Protein AF-A0A9W4IY05-F1 (afdb_monomer_lite)

Structure (mmCIF, N/CA/C/O backbone):
data_AF-A0A9W4IY05-F1
#
_entry.id   AF-A0A9W4IY05-F1
#
loop_
_atom_site.group_PDB
_atom_site.id
_atom_site.type_symbol
_atom_site.label_atom_id
_atom_site.label_alt_id
_atom_site.label_comp_id
_atom_site.label_asym_id
_atom_site.label_entity_id
_atom_site.label_seq_id
_atom_site.pdbx_PDB_ins_code
_atom_site.Cartn_x
_atom_site.Cartn_y
_atom_site.Cartn_z
_atom_site.occupancy
_atom_site.B_iso_or_equiv
_atom_site.auth_seq_id
_atom_site.auth_comp_id
_atom_site.auth_asym_id
_atom_site.auth_atom_id
_atom_site.pdbx_PDB_model_num
ATOM 1 N N . MET A 1 1 ? -26.085 -26.124 -9.740 1.00 44.03 1 MET A N 1
ATOM 2 C CA . MET A 1 1 ? -25.305 -24.994 -10.278 1.00 44.03 1 MET A CA 1
ATOM 3 C C . MET A 1 1 ? -23.902 -25.185 -9.727 1.00 44.03 1 MET A C 1
ATOM 5 O O . MET A 1 1 ? -23.787 -25.143 -8.510 1.00 44.03 1 MET A O 1
ATOM 9 N N . PRO A 1 2 ? -22.926 -25.615 -10.541 1.00 44.25 2 PRO A N 1
ATOM 10 C CA . PRO A 1 2 ? -21.627 -26.063 -10.049 1.00 44.25 2 PRO A CA 1
ATOM 11 C C . PRO A 1 2 ? -20.743 -24.882 -9.639 1.00 44.25 2 PRO A C 1
ATOM 13 O O . PRO A 1 2 ? -20.776 -23.827 -10.267 1.00 44.25 2 PRO A O 1
ATOM 16 N N . ASP A 1 3 ? -19.980 -25.100 -8.574 1.00 54.47 3 ASP A N 1
ATOM 17 C CA . ASP A 1 3 ? -19.027 -24.183 -7.960 1.00 54.47 3 ASP A CA 1
ATOM 18 C C . ASP A 1 3 ? -17.914 -23.770 -8.935 1.00 54.47 3 ASP A C 1
ATOM 20 O O . ASP A 1 3 ? -17.033 -24.560 -9.282 1.00 54.47 3 ASP A O 1
ATOM 24 N N . GLU A 1 4 ? -17.930 -22.509 -9.361 1.00 51.84 4 GLU A N 1
ATOM 25 C CA . GLU A 1 4 ? -16.872 -21.916 -10.174 1.00 51.84 4 GLU A CA 1
ATOM 26 C C . GLU A 1 4 ? -15.725 -21.466 -9.257 1.00 51.84 4 GLU A C 1
ATOM 28 O O . GLU A 1 4 ? -15.626 -20.308 -8.846 1.00 51.84 4 GLU A O 1
ATOM 33 N N . LYS A 1 5 ? -14.864 -22.424 -8.886 1.00 51.69 5 LYS A N 1
ATOM 34 C CA . LYS A 1 5 ? -13.568 -22.147 -8.256 1.00 51.69 5 LYS A CA 1
ATOM 35 C C . LYS A 1 5 ? -12.739 -21.300 -9.219 1.00 51.69 5 LYS A C 1
ATOM 37 O O . LYS A 1 5 ? -12.170 -21.818 -10.176 1.00 51.69 5 LYS A O 1
ATOM 42 N N . HIS A 1 6 ? -12.689 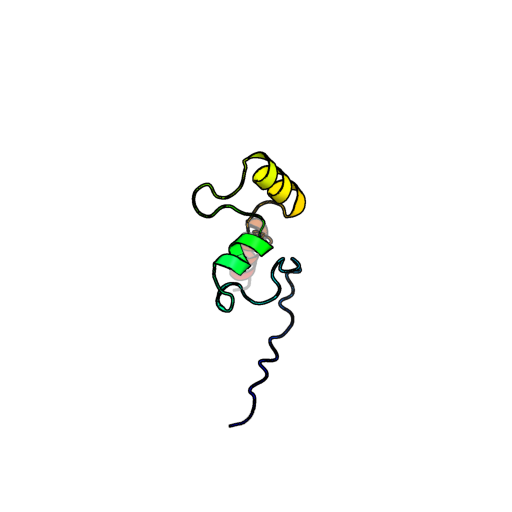-19.999 -8.964 1.00 50.06 6 HIS A N 1
ATOM 43 C CA . HIS A 1 6 ? -11.773 -19.098 -9.644 1.00 50.06 6 HIS A CA 1
ATOM 44 C C . HIS A 1 6 ? -10.353 -19.395 -9.152 1.00 50.06 6 HIS A C 1
ATOM 46 O O . HIS A 1 6 ? -9.900 -18.868 -8.138 1.00 50.06 6 HIS A O 1
ATOM 52 N N . ASP A 1 7 ? -9.676 -20.286 -9.872 1.00 49.38 7 ASP A N 1
ATOM 53 C CA . ASP A 1 7 ? -8.229 -20.487 -9.837 1.00 49.38 7 ASP A CA 1
ATOM 54 C C . ASP A 1 7 ? -7.572 -19.237 -10.447 1.00 49.38 7 ASP A C 1
ATOM 56 O O . ASP A 1 7 ? -7.262 -19.164 -11.638 1.00 49.38 7 ASP A O 1
ATOM 60 N N . VAL A 1 8 ? -7.463 -18.177 -9.643 1.00 54.00 8 VAL A N 1
ATOM 61 C CA . VAL A 1 8 ? -6.700 -16.985 -10.017 1.00 54.00 8 VAL A CA 1
ATOM 62 C C . VAL A 1 8 ? -5.218 -17.338 -9.838 1.00 54.00 8 VAL A C 1
ATOM 64 O O . VAL A 1 8 ? -4.830 -17.734 -8.736 1.00 54.00 8 VAL A O 1
ATOM 67 N N . PRO A 1 9 ? -4.373 -17.235 -10.881 1.00 42.00 9 PRO A N 1
ATOM 68 C CA . PRO A 1 9 ? -2.949 -17.534 -10.760 1.00 42.00 9 PRO A CA 1
ATOM 69 C C . PRO A 1 9 ? -2.300 -16.611 -9.716 1.00 42.00 9 PRO A C 1
ATOM 71 O O . PRO A 1 9 ? -2.758 -15.476 -9.542 1.00 42.00 9 PRO A O 1
ATOM 74 N N . PRO A 1 10 ? -1.227 -17.052 -9.028 1.00 42.62 10 PRO A N 1
ATOM 75 C CA . PRO A 1 10 ? -0.571 -16.237 -8.021 1.00 42.62 10 PRO A CA 1
ATOM 76 C C . PRO A 1 10 ? 0.008 -15.004 -8.709 1.00 42.62 10 PRO A C 1
ATOM 78 O O . PRO A 1 10 ? 0.936 -15.086 -9.516 1.00 42.62 10 PRO A O 1
ATOM 81 N N . ILE A 1 11 ? -0.586 -13.852 -8.417 1.00 46.84 11 ILE A N 1
ATOM 82 C CA . ILE A 1 11 ? -0.105 -12.559 -8.876 1.00 46.84 11 ILE A CA 1
ATOM 83 C C . ILE A 1 11 ? 1.253 -12.362 -8.204 1.00 46.84 11 ILE A C 1
ATOM 85 O O . ILE A 1 11 ? 1.351 -12.175 -6.993 1.00 46.84 11 ILE A O 1
ATOM 89 N N . SER A 1 12 ? 2.312 -12.508 -8.994 1.00 44.12 12 SER A N 1
ATOM 90 C CA . SER A 1 12 ? 3.701 -12.430 -8.559 1.00 44.12 12 SER A CA 1
ATOM 91 C C . SER A 1 12 ? 4.068 -10.971 -8.272 1.00 44.12 12 SER A C 1
ATOM 93 O O . SER A 1 12 ? 4.695 -10.293 -9.077 1.00 44.12 12 SER A O 1
ATOM 95 N N . GLY A 1 13 ? 3.616 -10.496 -7.116 1.00 43.88 13 GLY A N 1
ATOM 96 C CA . GLY A 1 13 ? 3.904 -9.210 -6.492 1.00 43.88 13 GLY A CA 1
ATOM 97 C C . GLY A 1 13 ? 3.663 -9.402 -5.002 1.00 43.88 13 GLY A C 1
ATOM 98 O O . GLY A 1 13 ? 2.619 -9.031 -4.482 1.00 43.88 13 GLY A O 1
ATOM 99 N N . SER A 1 14 ? 4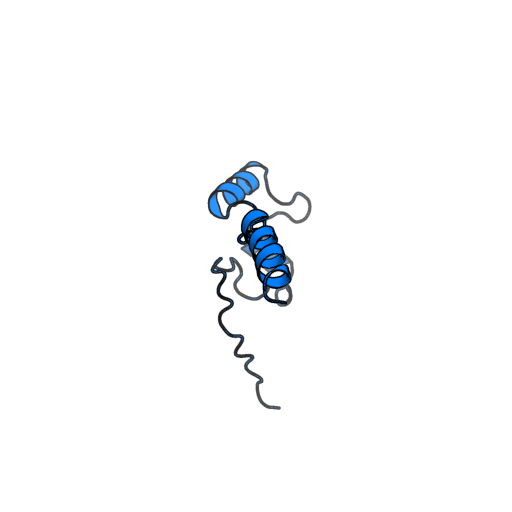.565 -10.142 -4.360 1.00 48.62 14 SER A N 1
ATOM 100 C CA . SER A 1 14 ? 4.376 -10.719 -3.029 1.00 48.62 14 SER A CA 1
ATOM 101 C C . SER A 1 14 ? 4.383 -9.655 -1.924 1.00 48.62 14 SER A C 1
ATOM 103 O O . SER A 1 14 ? 5.359 -9.519 -1.196 1.00 48.62 14 SER A O 1
ATOM 105 N N . GLY A 1 15 ? 3.275 -8.934 -1.772 1.00 56.78 15 GLY A N 1
ATOM 106 C CA . GLY A 1 15 ? 2.816 -8.449 -0.477 1.00 56.78 15 GLY A CA 1
ATOM 107 C C . GLY A 1 15 ? 1.784 -9.446 0.033 1.00 56.78 15 GLY A C 1
ATOM 108 O O . GLY A 1 15 ? 0.753 -9.636 -0.613 1.00 56.78 15 GLY A O 1
ATOM 109 N N . ALA A 1 16 ? 2.061 -10.134 1.143 1.00 62.03 16 ALA A N 1
ATOM 110 C CA . ALA A 1 16 ? 1.028 -10.921 1.805 1.00 62.03 16 ALA A CA 1
ATOM 111 C C . ALA A 1 16 ? -0.154 -9.983 2.080 1.00 62.03 16 ALA A C 1
ATOM 113 O O . ALA A 1 16 ? 0.019 -8.938 2.705 1.00 62.03 16 ALA A O 1
ATOM 114 N N . SER A 1 17 ? -1.331 -10.305 1.540 1.00 73.00 17 SER A N 1
ATOM 115 C CA . SER A 1 17 ? -2.518 -9.502 1.820 1.00 73.00 17 SER A CA 1
ATOM 116 C C . SER A 1 17 ? -2.806 -9.617 3.320 1.00 73.00 17 SER A C 1
ATOM 118 O O . SER A 1 17 ? -2.916 -10.742 3.806 1.00 73.00 17 SER A O 1
ATOM 120 N N . PRO A 1 18 ? -2.920 -8.501 4.064 1.00 83.25 18 PRO A N 1
ATOM 121 C CA . PRO A 1 18 ? -3.163 -8.542 5.508 1.00 83.25 18 PRO A CA 1
ATOM 122 C C . PRO A 1 18 ? -4.578 -9.032 5.860 1.00 83.25 18 PRO A C 1
ATOM 124 O O . PRO A 1 18 ? -4.883 -9.225 7.031 1.00 83.25 18 PRO A O 1
ATOM 127 N N . LEU A 1 19 ? -5.438 -9.226 4.855 1.00 91.00 19 LEU A N 1
ATOM 128 C CA . LEU A 1 19 ? -6.839 -9.599 5.008 1.00 91.00 19 LEU A CA 1
ATOM 129 C C . LEU A 1 19 ? -7.073 -11.096 4.801 1.00 91.00 19 LEU A C 1
ATOM 131 O O . LEU A 1 19 ? -6.419 -11.743 3.981 1.00 91.00 19 LEU A O 1
ATOM 135 N N . SER A 1 20 ? -8.087 -11.619 5.486 1.00 91.69 20 SER A N 1
ATOM 136 C CA . SER A 1 20 ? -8.527 -13.016 5.395 1.00 91.69 20 SER A CA 1
ATOM 137 C C . SER A 1 20 ? -9.170 -13.382 4.047 1.00 91.69 20 SER A C 1
ATOM 139 O O . SER A 1 20 ? -9.141 -14.545 3.636 1.00 91.69 20 SER A O 1
ATOM 141 N N . GLN A 1 21 ? -9.754 -12.397 3.361 1.00 92.44 21 GLN A N 1
ATOM 142 C CA . GLN A 1 21 ? -10.400 -12.474 2.047 1.00 92.44 21 GLN A CA 1
ATOM 143 C C . GLN A 1 21 ? -10.227 -11.126 1.318 1.00 92.44 21 GLN A C 1
ATOM 145 O O . GLN A 1 21 ? -9.828 -10.141 1.947 1.00 92.44 21 GLN A O 1
ATOM 150 N N . PRO A 1 22 ? -10.531 -11.022 0.010 1.00 92.81 22 PRO A N 1
ATOM 151 C CA . PRO A 1 22 ? -10.522 -9.733 -0.675 1.00 92.81 22 PRO A CA 1
ATOM 152 C C . PRO A 1 22 ? -11.386 -8.691 0.054 1.00 92.81 22 PRO A C 1
ATOM 154 O O . PRO A 1 22 ? -12.512 -8.974 0.452 1.00 92.81 22 PRO A O 1
ATOM 157 N N . ALA A 1 23 ? -10.889 -7.457 0.191 1.00 92.44 23 ALA A N 1
ATOM 158 C CA . ALA A 1 23 ? -11.562 -6.416 0.980 1.00 92.44 23 ALA A CA 1
ATOM 159 C C . ALA A 1 23 ? -13.032 -6.189 0.575 1.00 92.44 23 ALA A C 1
ATOM 161 O O . ALA A 1 23 ? -13.886 -5.959 1.422 1.00 92.44 23 ALA A O 1
ATOM 162 N N . HIS A 1 24 ? -13.337 -6.299 -0.721 1.00 94.38 24 HIS A N 1
ATOM 163 C CA . HIS A 1 24 ? -14.677 -6.075 -1.268 1.00 94.38 24 HIS A CA 1
ATOM 164 C C . HIS A 1 24 ? -15.677 -7.209 -0.981 1.00 94.38 24 HIS A C 1
ATOM 166 O O . HIS A 1 24 ? -16.857 -7.059 -1.288 1.00 94.38 24 HIS A O 1
ATOM 172 N N . THR A 1 25 ? -15.229 -8.343 -0.432 1.00 96.50 25 THR A N 1
ATOM 173 C CA . THR A 1 25 ? -16.101 -9.463 -0.039 1.00 96.50 25 THR A CA 1
ATOM 174 C C . THR A 1 25 ? -16.366 -9.509 1.465 1.00 96.50 25 THR A C 1
ATOM 176 O O . THR A 1 25 ? -17.132 -10.356 1.918 1.00 96.50 25 THR A O 1
ATOM 179 N N . LEU A 1 26 ? -15.720 -8.640 2.247 1.00 95.69 26 LEU A N 1
ATOM 180 C CA . LEU A 1 26 ? -15.848 -8.579 3.700 1.00 95.69 26 LEU A CA 1
ATOM 181 C C . LEU A 1 26 ? -16.772 -7.426 4.127 1.00 95.69 26 LEU A C 1
ATOM 183 O O . LEU A 1 26 ? -16.81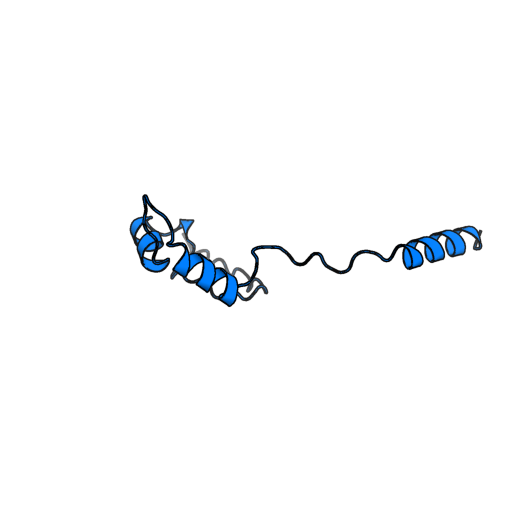8 -6.393 3.455 1.00 95.69 26 LEU A O 1
ATOM 187 N N . PRO A 1 27 ? -17.498 -7.569 5.252 1.00 96.62 27 PRO A N 1
ATOM 188 C CA . PRO A 1 27 ? -18.183 -6.439 5.869 1.00 96.62 27 PRO A CA 1
ATOM 189 C C . PRO A 1 27 ? -17.155 -5.399 6.334 1.00 96.62 27 PRO A C 1
ATOM 191 O O . PRO A 1 27 ? -16.042 -5.753 6.738 1.00 96.62 27 PRO A O 1
ATOM 194 N N . TYR A 1 28 ? -17.513 -4.114 6.273 1.00 94.75 28 TYR A N 1
ATOM 195 C CA . TYR A 1 28 ? -16.555 -3.032 6.512 1.00 94.75 28 TYR A CA 1
ATOM 196 C C . TYR A 1 28 ? -15.951 -3.101 7.922 1.00 94.75 28 TYR A C 1
ATOM 198 O O . TYR A 1 28 ? -14.768 -2.836 8.090 1.00 94.75 28 TYR A O 1
ATOM 206 N N . GLU A 1 29 ? -16.710 -3.546 8.923 1.00 95.50 29 GLU A N 1
ATOM 207 C CA . GLU A 1 29 ? -16.252 -3.707 10.304 1.00 95.50 29 GLU A CA 1
ATOM 208 C C . GLU A 1 29 ? -15.118 -4.733 10.419 1.00 95.50 29 GLU A C 1
ATOM 210 O O . GLU A 1 29 ? -14.184 -4.545 11.201 1.00 95.50 29 GLU A O 1
ATOM 215 N N . ALA A 1 30 ? -15.173 -5.809 9.626 1.00 95.50 30 ALA A N 1
ATOM 216 C CA . ALA A 1 30 ? -14.105 -6.803 9.580 1.00 95.50 30 ALA A CA 1
ATOM 217 C C . ALA A 1 30 ? -12.848 -6.222 8.928 1.00 95.50 30 ALA A C 1
ATOM 219 O O . ALA A 1 30 ? -11.756 -6.421 9.445 1.00 95.50 30 ALA A O 1
ATOM 220 N N . VAL A 1 31 ? -13.003 -5.447 7.850 1.00 94.69 31 VAL A N 1
ATOM 221 C CA . VAL A 1 31 ? -11.878 -4.790 7.167 1.00 94.69 31 VAL A CA 1
ATOM 222 C C . VAL A 1 31 ? -11.185 -3.784 8.086 1.00 94.69 31 VAL A C 1
ATOM 224 O O . VAL A 1 31 ? -9.965 -3.801 8.200 1.00 94.69 31 VAL A O 1
ATOM 227 N N . ILE A 1 32 ? -11.951 -2.941 8.779 1.00 95.06 32 ILE A N 1
ATOM 228 C CA . ILE A 1 32 ? -11.431 -1.939 9.722 1.00 95.06 32 ILE A CA 1
ATOM 229 C C . ILE A 1 32 ? -10.655 -2.614 10.860 1.00 95.06 32 ILE A C 1
ATOM 231 O O . ILE A 1 32 ? -9.547 -2.194 11.195 1.00 95.06 32 ILE A O 1
ATOM 235 N N . LYS A 1 33 ? -11.194 -3.716 11.397 1.00 94.31 33 LYS A N 1
ATOM 236 C CA . LYS A 1 33 ? -10.542 -4.505 12.446 1.00 94.31 33 LYS A CA 1
ATOM 237 C C . LYS A 1 33 ? -9.274 -5.209 11.960 1.00 94.31 33 LYS A C 1
ATOM 239 O O . LYS A 1 33 ? -8.268 -5.169 12.656 1.00 94.31 33 LYS A O 1
ATOM 244 N N . GLU A 1 34 ? -9.321 -5.876 10.808 1.00 94.94 34 GLU A N 1
ATOM 245 C CA . GLU A 1 34 ? -8.173 -6.612 10.257 1.00 94.94 34 GLU A CA 1
ATOM 246 C C . GLU A 1 34 ? -7.046 -5.670 9.801 1.00 94.94 34 GLU A C 1
ATOM 248 O O . GLU A 1 34 ? -5.878 -6.037 9.884 1.00 94.94 34 GLU A O 1
ATOM 253 N N . LEU A 1 35 ? -7.369 -4.445 9.366 1.00 93.31 35 LEU A N 1
ATOM 254 C CA . LEU A 1 35 ? -6.381 -3.427 8.988 1.00 93.31 35 LEU A CA 1
ATOM 255 C C . LEU A 1 35 ? -5.905 -2.549 10.150 1.00 93.31 35 LEU A C 1
ATOM 257 O O . LEU A 1 35 ? -5.074 -1.669 9.906 1.00 93.31 35 LEU A O 1
ATOM 261 N N . GLU A 1 36 ? -6.413 -2.764 11.367 1.00 93.62 36 GLU A N 1
ATOM 262 C CA . GLU A 1 36 ? -6.086 -1.986 12.572 1.00 93.62 36 GLU A CA 1
ATOM 263 C C . GLU A 1 36 ? -6.169 -0.468 12.326 1.00 93.62 36 GLU A C 1
ATOM 265 O O . GLU A 1 36 ? -5.222 0.280 12.570 1.00 93.62 36 GLU A O 1
ATOM 270 N N . THR A 1 37 ? -7.288 -0.011 11.762 1.00 94.12 37 THR A N 1
ATOM 271 C CA . THR A 1 37 ? -7.525 1.402 11.429 1.00 94.12 37 THR A CA 1
ATOM 272 C C . THR A 1 37 ? -8.827 1.886 12.061 1.00 94.12 37 THR A C 1
ATOM 274 O O . THR A 1 37 ? -9.677 1.075 12.411 1.00 94.12 37 THR A O 1
ATOM 277 N N . GLU A 1 38 ? -8.996 3.199 12.204 1.00 93.88 38 GLU A N 1
ATOM 278 C CA . GLU A 1 38 ? -10.238 3.813 12.681 1.00 93.88 38 GLU A CA 1
ATOM 279 C C . GLU A 1 38 ? -11.081 4.348 11.518 1.00 93.88 38 GLU A C 1
ATOM 281 O O . GLU A 1 38 ? -10.547 4.811 10.510 1.00 93.88 38 GLU A O 1
ATOM 286 N N . VAL A 1 39 ? -12.410 4.310 11.662 1.00 94.00 39 VAL A N 1
ATO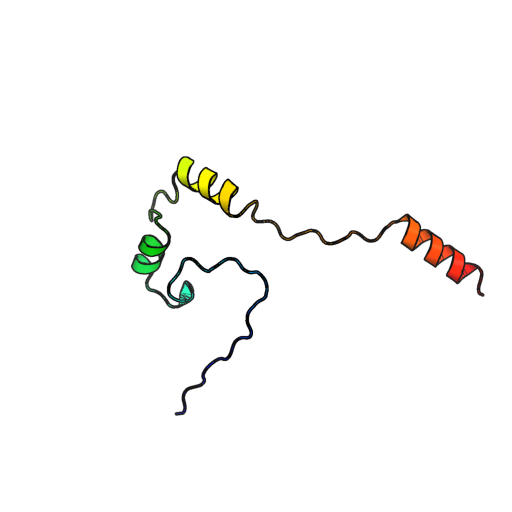M 287 C CA . VAL A 1 39 ? -13.348 4.711 10.594 1.00 94.00 39 VAL A CA 1
ATOM 288 C C . VAL A 1 39 ? -13.273 6.210 10.302 1.00 94.00 39 VAL A C 1
ATOM 290 O O . VAL A 1 39 ? -13.240 6.605 9.138 1.00 94.00 39 VAL A O 1
ATOM 293 N N . ASP A 1 40 ? -13.243 7.033 11.351 1.00 94.94 40 ASP A N 1
ATOM 294 C CA . ASP A 1 40 ? -13.308 8.491 11.221 1.00 94.94 40 ASP A CA 1
ATOM 295 C C . ASP A 1 40 ? -11.916 9.136 11.132 1.00 94.94 40 ASP A C 1
ATOM 297 O O . ASP A 1 40 ? -11.718 10.101 10.393 1.00 94.94 40 ASP A O 1
ATOM 301 N N . GLU A 1 41 ? -10.942 8.602 11.874 1.00 93.19 41 GLU A N 1
ATOM 302 C CA . GLU A 1 41 ? -9.602 9.194 12.010 1.00 93.19 41 GLU A CA 1
ATOM 303 C C . GLU A 1 41 ? -8.542 8.525 11.118 1.00 93.19 41 GLU A C 1
ATOM 305 O O . GLU A 1 41 ? -7.500 9.121 10.838 1.00 93.19 41 GLU A O 1
ATOM 310 N N . GLY A 1 42 ? -8.802 7.311 10.619 1.00 93.81 42 GLY A N 1
ATOM 311 C CA . GLY A 1 42 ? -7.872 6.567 9.773 1.00 93.81 42 GLY A CA 1
ATOM 312 C C . GLY A 1 42 ? -6.719 5.924 10.552 1.00 93.81 42 GLY A C 1
ATOM 313 O O . GLY A 1 42 ? -6.942 5.216 11.534 1.00 93.81 42 GLY A O 1
ATOM 314 N N . LEU A 1 43 ? -5.485 6.089 10.061 1.00 94.69 43 LEU A N 1
ATOM 315 C CA . LEU A 1 43 ? -4.266 5.582 10.704 1.00 94.69 43 LEU A CA 1
ATOM 316 C C . LEU A 1 43 ? -3.565 6.697 11.476 1.00 94.69 43 LEU A C 1
ATOM 318 O O . LEU A 1 43 ? -3.492 7.836 11.009 1.00 94.69 43 LEU A O 1
ATOM 322 N N . SER A 1 44 ? -2.951 6.347 12.607 1.00 94.81 44 SER A N 1
ATOM 323 C CA . SER A 1 44 ? -2.078 7.280 13.314 1.00 94.81 44 SER A CA 1
ATOM 324 C C . SER A 1 44 ? -0.826 7.604 12.476 1.00 94.81 44 SER A C 1
ATOM 326 O O . SER A 1 44 ? -0.369 6.770 11.682 1.00 94.81 44 SER A O 1
ATOM 328 N N . PRO A 1 45 ? -0.210 8.788 12.657 1.00 94.94 45 PRO A N 1
ATOM 329 C CA . PRO A 1 45 ? 1.023 9.147 11.950 1.00 94.94 45 PRO A CA 1
ATOM 330 C C . PRO A 1 45 ? 2.175 8.163 12.200 1.00 94.94 45 PRO A C 1
ATOM 332 O O . PRO A 1 4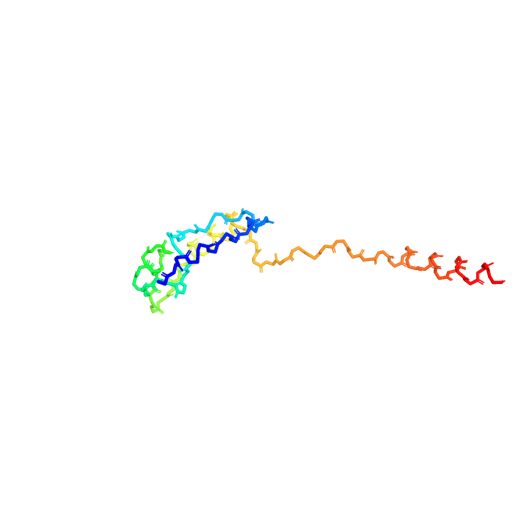5 ? 3.013 7.932 11.326 1.00 94.94 45 PRO A O 1
ATOM 335 N N . GLU A 1 46 ? 2.209 7.580 13.396 1.00 95.50 46 GLU A N 1
ATOM 336 C CA . GLU A 1 46 ? 3.204 6.601 13.833 1.00 95.50 46 GLU A CA 1
ATOM 337 C C . GLU A 1 46 ? 3.049 5.285 13.064 1.00 95.50 46 GLU A C 1
ATOM 339 O O . GLU A 1 46 ? 4.016 4.792 12.482 1.00 95.50 46 GLU A O 1
ATOM 344 N N . GLU A 1 47 ? 1.824 4.760 12.988 1.00 93.56 47 GLU A N 1
ATOM 345 C CA . GLU A 1 47 ? 1.521 3.517 12.278 1.00 93.56 47 GLU A CA 1
ATOM 346 C C . GLU A 1 47 ? 1.677 3.691 10.762 1.00 93.56 47 GLU A C 1
ATOM 348 O O . GLU A 1 47 ? 2.265 2.843 10.092 1.00 93.56 47 GLU A O 1
ATOM 353 N N . ALA A 1 48 ? 1.267 4.837 10.213 1.00 94.38 48 ALA A N 1
ATOM 354 C CA . ALA A 1 48 ? 1.508 5.166 8.810 1.00 94.38 48 ALA A CA 1
ATOM 355 C C . ALA A 1 48 ? 3.014 5.197 8.479 1.00 94.38 48 ALA A C 1
ATOM 357 O O . ALA A 1 48 ? 3.446 4.639 7.467 1.00 94.38 48 ALA A O 1
ATOM 358 N N . SER A 1 49 ? 3.830 5.800 9.351 1.00 95.81 49 SER A N 1
ATOM 359 C CA . SER A 1 49 ? 5.289 5.859 9.184 1.00 95.81 49 SER A CA 1
ATOM 360 C C . SER A 1 49 ? 5.947 4.488 9.323 1.00 95.81 49 SER A C 1
ATOM 362 O O . SER A 1 49 ? 6.925 4.201 8.628 1.00 95.81 49 SER A O 1
ATOM 364 N N . ARG A 1 50 ? 5.424 3.634 10.208 1.00 95.38 50 ARG A N 1
ATOM 365 C CA . ARG A 1 50 ? 5.873 2.250 10.371 1.00 95.38 50 ARG A CA 1
ATOM 366 C C . ARG A 1 50 ? 5.577 1.426 9.117 1.00 95.38 50 ARG A C 1
ATOM 368 O O . ARG A 1 50 ? 6.497 0.820 8.574 1.00 95.38 50 ARG A O 1
ATOM 375 N N . ARG A 1 51 ? 4.343 1.474 8.600 1.00 94.00 51 ARG A N 1
ATOM 376 C CA . ARG A 1 51 ? 3.951 0.773 7.363 1.00 94.00 51 ARG A CA 1
ATOM 377 C C . ARG A 1 51 ? 4.755 1.250 6.157 1.00 94.00 51 ARG A C 1
ATOM 379 O O . ARG A 1 51 ? 5.169 0.434 5.343 1.00 94.00 51 ARG A O 1
ATOM 386 N N . LEU A 1 52 ? 5.040 2.549 6.055 1.00 94.25 52 LEU A N 1
ATOM 387 C CA . LEU A 1 52 ? 5.880 3.079 4.979 1.00 94.25 52 LEU A CA 1
ATOM 388 C C . LEU A 1 52 ? 7.309 2.508 5.012 1.00 94.25 52 LEU A C 1
ATOM 390 O O . LEU A 1 52 ? 7.891 2.265 3.959 1.00 94.25 52 LEU A O 1
ATOM 394 N N . GLN A 1 53 ? 7.874 2.291 6.203 1.00 94.38 53 GLN A N 1
ATOM 395 C CA . GLN A 1 53 ? 9.194 1.671 6.363 1.00 94.38 53 GLN A CA 1
ATOM 396 C C . GLN A 1 53 ? 9.170 0.165 6.069 1.00 94.38 53 GLN A C 1
ATOM 398 O O . GLN A 1 53 ? 10.145 -0.358 5.538 1.00 94.38 53 GLN A O 1
ATOM 403 N N . GLU A 1 54 ? 8.072 -0.517 6.399 1.00 92.44 54 GLU A N 1
ATOM 404 C CA . GLU A 1 54 ? 7.910 -1.960 6.198 1.00 92.44 54 GLU A CA 1
ATOM 405 C C . GLU A 1 54 ? 7.635 -2.329 4.733 1.00 92.44 54 GLU A C 1
ATOM 407 O O . GLU A 1 54 ? 8.298 -3.205 4.181 1.00 92.44 54 GLU A O 1
ATOM 412 N N . TYR A 1 55 ? 6.686 -1.645 4.090 1.00 90.25 55 TYR A N 1
ATOM 413 C CA . TYR A 1 55 ? 6.235 -1.957 2.728 1.00 90.25 55 TYR A CA 1
ATOM 414 C C . TYR A 1 55 ? 6.921 -1.116 1.648 1.00 90.25 55 TYR A C 1
ATOM 416 O O . TYR A 1 55 ? 6.863 -1.454 0.466 1.00 90.25 55 TYR A O 1
ATOM 424 N N . GLY A 1 56 ? 7.575 -0.022 2.038 1.00 91.75 56 GLY A N 1
ATOM 425 C CA . GLY A 1 56 ? 8.144 0.939 1.106 1.00 91.75 56 GLY A CA 1
ATOM 426 C C . GLY A 1 56 ? 7.098 1.882 0.495 1.00 91.75 56 GLY A C 1
ATOM 427 O O . GLY A 1 56 ? 5.917 1.872 0.857 1.00 91.75 56 GLY A O 1
ATOM 428 N N . PRO A 1 57 ? 7.527 2.766 -0.421 1.00 91.69 57 PRO A N 1
ATOM 429 C CA . PRO A 1 57 ? 6.635 3.719 -1.064 1.00 91.69 57 PRO A CA 1
ATOM 430 C C . PRO A 1 57 ? 5.619 3.006 -1.962 1.00 91.69 57 PRO A C 1
ATOM 432 O O . PRO A 1 57 ? 5.980 2.131 -2.743 1.00 91.69 57 PRO A O 1
ATOM 435 N N . ASN A 1 58 ? 4.359 3.453 -1.928 1.00 91.88 58 ASN A N 1
ATOM 436 C CA . ASN A 1 58 ? 3.320 2.990 -2.853 1.00 91.88 58 ASN A CA 1
ATOM 437 C C . ASN A 1 58 ? 3.540 3.576 -4.260 1.00 91.88 58 ASN A C 1
ATOM 439 O O . ASN A 1 58 ? 2.851 4.505 -4.688 1.00 91.88 58 ASN A O 1
ATOM 443 N N . LYS A 1 59 ? 4.569 3.085 -4.945 1.00 87.69 59 LYS A N 1
ATOM 444 C CA . LYS A 1 59 ? 4.917 3.440 -6.317 1.00 87.69 59 LYS A CA 1
ATOM 445 C C . LYS A 1 59 ? 5.288 2.172 -7.059 1.00 87.69 59 LYS A C 1
ATOM 447 O O . LYS A 1 59 ? 5.996 1.319 -6.530 1.00 87.69 59 LYS A O 1
ATOM 452 N N . LEU A 1 60 ? 4.798 2.067 -8.286 1.00 86.38 60 LEU A N 1
ATOM 453 C CA . LEU A 1 60 ? 5.258 1.027 -9.189 1.00 86.38 60 LEU A CA 1
ATOM 454 C C . LEU A 1 60 ? 6.694 1.339 -9.585 1.00 86.38 60 LEU A C 1
ATOM 456 O O . LEU A 1 60 ? 7.043 2.507 -9.765 1.00 86.38 60 LEU A O 1
ATOM 460 N N . ASP A 1 61 ? 7.498 0.291 -9.712 1.00 81.94 61 ASP A N 1
ATOM 461 C CA . ASP A 1 61 ? 8.854 0.448 -10.201 1.00 81.94 61 ASP A CA 1
ATOM 462 C C . ASP A 1 61 ? 8.786 1.005 -11.625 1.00 81.94 61 ASP A C 1
ATOM 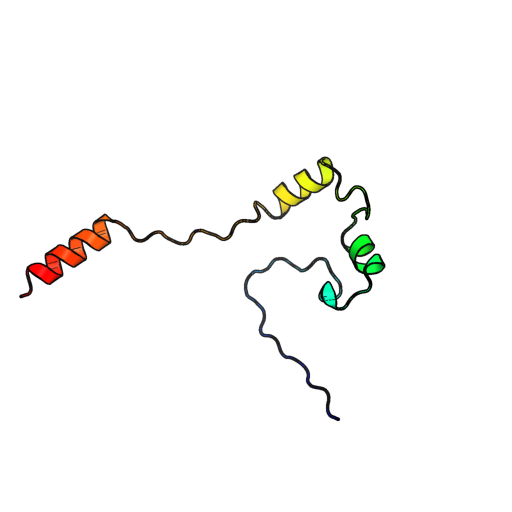464 O O . ASP A 1 61 ? 8.135 0.439 -12.514 1.00 81.94 61 ASP A O 1
ATOM 468 N N . GLU A 1 62 ? 9.408 2.162 -11.825 1.00 77.12 62 GLU A N 1
ATOM 469 C CA . GLU A 1 62 ? 9.577 2.754 -13.141 1.00 77.12 62 GLU A CA 1
ATOM 470 C C . GLU A 1 62 ? 10.664 1.924 -13.817 1.00 77.12 62 GLU A C 1
ATOM 472 O O . GLU A 1 62 ? 11.848 2.243 -13.738 1.00 77.12 62 GLU A O 1
ATOM 477 N N . GLY A 1 63 ? 10.261 0.779 -14.382 1.00 74.12 63 GLY A N 1
ATOM 478 C CA . GLY A 1 63 ? 11.173 -0.171 -15.013 1.00 74.12 63 GLY A CA 1
ATOM 479 C C . GLY A 1 63 ? 12.138 0.512 -15.986 1.00 74.12 63 GLY A C 1
ATOM 480 O O . GLY A 1 63 ? 11.895 1.634 -16.426 1.00 74.12 63 GLY A O 1
ATOM 481 N N . GLU A 1 64 ? 13.239 -0.163 -16.329 1.00 76.81 64 GLU A N 1
ATOM 482 C CA . GLU A 1 64 ? 14.358 0.449 -17.056 1.00 76.81 64 GLU A CA 1
ATOM 483 C C . GLU A 1 64 ? 13.913 1.363 -18.210 1.00 76.81 64 GLU A C 1
ATOM 485 O O . GLU A 1 64 ? 13.403 0.920 -19.245 1.00 76.81 64 GLU A O 1
ATOM 490 N N . GLY A 1 65 ? 14.137 2.668 -18.033 1.00 73.50 65 GLY A N 1
ATOM 491 C CA . GLY A 1 65 ? 13.897 3.650 -19.076 1.00 73.50 65 GLY A CA 1
ATOM 492 C C . GLY A 1 65 ? 14.707 3.307 -20.326 1.00 73.50 65 GLY A C 1
ATOM 493 O O . GLY A 1 65 ? 15.879 2.925 -20.264 1.00 73.50 65 GLY A O 1
ATOM 494 N N . VAL A 1 66 ? 14.096 3.453 -21.500 1.00 77.94 66 VAL A N 1
ATOM 495 C CA . VAL A 1 66 ? 14.803 3.240 -22.765 1.00 77.94 66 VAL A CA 1
ATOM 496 C C . VAL A 1 66 ? 15.962 4.235 -22.894 1.00 77.94 66 VAL A C 1
ATOM 498 O O . VAL A 1 66 ? 15.766 5.446 -22.951 1.00 77.94 66 VAL A O 1
ATOM 501 N N . SER A 1 67 ? 17.196 3.727 -22.946 1.00 84.62 67 SER A N 1
ATOM 502 C CA . SER A 1 67 ? 18.390 4.571 -23.078 1.00 84.62 67 SER A CA 1
ATOM 503 C C . SER A 1 67 ? 18.354 5.387 -24.374 1.00 84.62 67 SER A C 1
ATOM 505 O O . SER A 1 67 ? 18.326 4.826 -25.472 1.00 84.62 67 SER A O 1
ATOM 507 N N . VAL A 1 68 ? 18.426 6.717 -24.255 1.00 86.06 68 VAL A N 1
ATOM 508 C CA . VAL A 1 68 ? 18.440 7.653 -25.396 1.00 86.06 68 VAL A CA 1
ATOM 509 C C . VAL A 1 68 ? 19.587 7.343 -26.361 1.00 86.06 68 VAL A C 1
ATOM 511 O O . VAL A 1 68 ? 19.406 7.386 -27.576 1.00 86.06 68 VAL A O 1
ATOM 514 N N . ILE A 1 69 ? 20.748 6.937 -25.838 1.00 88.69 69 ILE A N 1
ATOM 515 C CA . ILE A 1 69 ? 21.907 6.545 -26.654 1.00 88.69 69 ILE A CA 1
ATOM 516 C C . ILE A 1 69 ? 21.581 5.287 -27.470 1.00 88.69 69 ILE A C 1
ATOM 518 O O . ILE A 1 69 ? 21.861 5.236 -28.667 1.00 88.69 69 ILE A O 1
ATOM 522 N N . LYS A 1 70 ? 20.931 4.290 -26.853 1.00 86.12 70 LYS A N 1
ATOM 523 C CA . LYS A 1 70 ? 20.490 3.066 -27.543 1.00 86.12 70 LYS A CA 1
ATOM 524 C C . LYS A 1 70 ? 19.480 3.379 -28.652 1.00 86.12 70 LYS A C 1
ATOM 526 O O . LYS A 1 70 ? 19.547 2.777 -29.723 1.00 86.12 70 LYS A O 1
ATOM 531 N N . ILE A 1 71 ? 18.579 4.337 -28.421 1.00 87.06 71 ILE A N 1
ATOM 532 C CA . ILE A 1 71 ? 17.627 4.813 -29.436 1.00 87.06 71 ILE A CA 1
ATOM 533 C C . ILE A 1 71 ? 18.371 5.494 -30.592 1.00 87.06 71 ILE A C 1
ATOM 535 O O . ILE A 1 71 ? 18.122 5.166 -31.751 1.00 87.06 71 ILE A O 1
ATOM 539 N N . PHE A 1 72 ? 19.313 6.389 -30.292 1.00 89.38 72 PHE A N 1
ATOM 540 C CA . PHE A 1 72 ? 20.068 7.130 -31.301 1.00 89.38 72 PHE A CA 1
ATOM 541 C C . PHE A 1 72 ? 20.899 6.211 -32.207 1.00 89.38 72 PHE A C 1
ATOM 543 O O . PHE A 1 72 ? 20.807 6.310 -33.430 1.00 89.38 72 PHE A O 1
ATOM 550 N N . VAL A 1 73 ? 21.644 5.254 -31.636 1.00 88.38 73 VAL A N 1
ATOM 551 C CA . VAL A 1 73 ? 22.423 4.286 -32.431 1.00 88.38 73 VAL A CA 1
ATOM 552 C C . VAL A 1 73 ? 21.513 3.486 -33.361 1.00 88.38 73 VAL A C 1
ATOM 554 O O . VAL A 1 73 ? 21.852 3.292 -34.525 1.00 88.38 73 VAL A O 1
ATOM 557 N N . ARG A 1 74 ? 20.332 3.064 -32.888 1.00 85.94 74 ARG A N 1
ATOM 558 C CA . ARG A 1 74 ? 19.365 2.339 -33.725 1.00 85.94 74 ARG A CA 1
ATOM 559 C C . ARG A 1 74 ? 18.876 3.183 -34.905 1.00 85.94 74 ARG A C 1
ATOM 561 O O . ARG A 1 74 ? 18.723 2.645 -35.998 1.00 85.94 74 ARG A O 1
ATOM 568 N N . GLN A 1 75 ? 18.647 4.479 -34.703 1.00 85.38 75 GLN A N 1
ATOM 569 C CA . GLN A 1 75 ? 18.225 5.389 -35.772 1.00 85.38 75 GLN A CA 1
ATOM 570 C C . GLN A 1 75 ? 19.327 5.594 -36.819 1.00 85.38 75 GLN A C 1
ATOM 572 O O . GLN A 1 75 ? 19.045 5.503 -38.011 1.00 85.38 75 GLN A O 1
ATOM 577 N N . VAL A 1 76 ? 20.578 5.796 -36.391 1.00 84.50 76 VAL A N 1
ATOM 578 C CA . VAL A 1 76 ? 21.720 5.955 -37.308 1.00 84.50 76 VAL A CA 1
ATOM 579 C C . VAL A 1 76 ? 22.009 4.657 -38.063 1.00 84.50 76 VAL A C 1
ATOM 581 O O . VAL A 1 76 ? 22.154 4.683 -39.280 1.00 84.50 76 VAL A O 1
ATOM 584 N N . ALA A 1 77 ? 22.026 3.512 -37.376 1.00 81.81 77 ALA A N 1
ATOM 585 C CA . ALA A 1 77 ? 22.259 2.216 -38.010 1.00 81.81 77 ALA A CA 1
ATOM 586 C C . ALA A 1 77 ? 21.191 1.892 -39.065 1.00 81.81 77 ALA A C 1
ATOM 588 O O . ALA A 1 77 ? 21.533 1.458 -40.159 1.00 81.81 77 ALA A O 1
ATOM 589 N N . ASN A 1 78 ? 19.913 2.159 -38.775 1.00 77.00 78 ASN A N 1
ATOM 590 C CA . ASN A 1 78 ? 18.833 1.982 -39.746 1.00 77.00 78 ASN A CA 1
ATOM 591 C C . ASN A 1 78 ? 18.954 2.943 -40.942 1.00 77.00 78 ASN A C 1
ATOM 593 O O . ASN A 1 78 ? 18.654 2.556 -42.064 1.00 77.00 78 ASN A O 1
ATOM 597 N N . ALA A 1 79 ? 19.416 4.178 -40.720 1.00 73.62 79 ALA A N 1
ATOM 598 C CA . ALA A 1 79 ? 19.645 5.146 -41.793 1.00 73.62 79 ALA A CA 1
ATOM 599 C C . ALA A 1 79 ? 20.860 4.804 -42.679 1.00 73.62 79 ALA A C 1
ATOM 601 O O . ALA A 1 79 ? 20.873 5.167 -43.849 1.00 73.62 79 ALA A O 1
ATOM 602 N N . MET A 1 80 ? 21.873 4.115 -42.141 1.00 72.62 80 MET A N 1
ATOM 603 C CA . MET A 1 80 ? 23.088 3.719 -42.870 1.00 72.62 80 MET A CA 1
ATOM 604 C C . MET A 1 80 ? 22.967 2.381 -43.618 1.00 72.62 80 MET A C 1
ATOM 606 O O . MET A 1 80 ? 23.844 2.058 -44.413 1.00 72.62 80 MET A O 1
ATOM 610 N N . MET A 1 81 ? 21.924 1.591 -43.345 1.00 66.38 81 MET A N 1
ATOM 611 C CA . MET A 1 81 ? 21.666 0.293 -43.989 1.00 66.38 81 MET A CA 1
ATOM 612 C C . MET A 1 81 ? 20.731 0.380 -45.213 1.00 66.38 81 MET A C 1
ATOM 614 O O . MET A 1 81 ? 20.315 -0.668 -45.710 1.00 66.38 81 MET A O 1
ATOM 618 N N . LEU A 1 82 ? 20.384 1.593 -45.667 1.00 55.72 82 LEU A N 1
ATOM 619 C CA . LEU A 1 82 ? 19.584 1.852 -46.872 1.00 55.72 82 LEU A CA 1
ATOM 620 C C . LEU A 1 82 ? 20.469 2.056 -48.109 1.00 55.72 82 LEU A C 1
ATOM 622 O O . LEU A 1 82 ? 21.492 2.766 -47.984 1.00 55.72 82 LEU A O 1
#

Sequence (82 aa):
MPDEKHDVPPISGSGASPLSQPAHTLPYEAVIKELETEVDEGLSPEEASRRLQEYGPNKLDEGEGVSVIKIFVRQVANAMML

pLDDT: mean 80.86, std 17.51, range [42.0, 96.62]

InterPro domains:
  IPR004014 Cation-transporting P-type ATPase, N-terminal [PF00690] (24-82)
  IPR004014 Cation-transporting P-type ATPase, N-terminal [SM00831] (22-82)
  IPR023298 P-type ATPase, transmembrane domain superfamily [SSF81665] (22-81)

Secondary structure (DSSP, 8-state):
-----------S-----SSSS-GGGS-HHHHHHHTT-BTTTBS-HHHHHHHHHHH--S------PPPHHHHHHHHHHHHHT-

Radius of gyration: 23.0 Å; chains: 1; bounding box: 48×35×61 Å

Organism: NCBI:txid1612424

Foldseek 3Di:
DDDPPPPDDPPPPDDDDLDPDPCVVDDVVRVCVSVVADPPPGDDPVVVVVVCVVVPDPDDPPPDDDDPVNVVVVVVVVVVVD